Protein AF-A0A1F4SHH1-F1 (afdb_monomer_lite)

Secondary structure (DSSP, 8-state):
----S--GGGSPB-TTS-B-TTS-HHHHHHHH-GGG-SEETTTS-HHHHHHSTT--HHHHHHHHHHHHHS----HHHHHHTT--HHHHGGGEEETTEEPS--HHHHHHHHHHHHHHHHTTTTTSSSSTT--

InterPro domains:
  IPR010994 RuvA domain 2-like [SSF47781] (20-94)
  IPR051675 Endonuclease/exonuclease/phosphatase family domain-containing protein 1 [PTHR21180] (22-95)
  IPR060575 SAM-like, helix-hairpin-helix tandem [PF12836] (40-81)

Sequence (131 aa):
MRFYNFNLSEIMLDDEGNLILNIDPKLAFALKNKERFPLEINKASYDDLLKIPGIGVTSARRIYRVRKEYKLKDIKELKNLGVVTKRAAPFITIAGKLGARSQKFLTAQQLELFQTQSSGLARNQIELLNA

Structure (mmCIF, N/CA/C/O backbone):
data_AF-A0A1F4SHH1-F1
#
_entry.id   AF-A0A1F4SHH1-F1
#
loop_
_atom_site.group_PDB
_atom_site.id
_atom_site.type_symbol
_atom_site.label_atom_id
_atom_site.label_alt_id
_atom_site.label_comp_id
_atom_site.label_asym_id
_atom_site.label_entity_id
_atom_site.label_seq_id
_atom_site.pdbx_PDB_ins_code
_atom_site.Cartn_x
_atom_site.Cartn_y
_atom_site.Cartn_z
_atom_site.occupancy
_atom_site.B_iso_or_equiv
_atom_site.auth_seq_id
_atom_site.auth_comp_id
_atom_site.auth_asym_id
_atom_site.auth_atom_id
_atom_site.pdbx_PDB_model_num
ATOM 1 N N . MET A 1 1 ? 2.404 -21.779 -11.862 1.00 37.88 1 MET A N 1
ATOM 2 C CA . MET A 1 1 ? 2.314 -20.402 -12.406 1.00 37.88 1 MET A CA 1
ATOM 3 C C . MET A 1 1 ? 1.608 -19.504 -11.397 1.00 37.88 1 MET A C 1
ATOM 5 O O . MET A 1 1 ? 0.573 -19.908 -10.883 1.00 37.88 1 MET A O 1
ATOM 9 N N . ARG A 1 2 ? 2.165 -18.338 -11.033 1.00 43.44 2 ARG A N 1
ATOM 10 C CA . ARG A 1 2 ? 1.508 -17.416 -10.085 1.00 43.44 2 ARG A CA 1
ATOM 11 C C . ARG A 1 2 ? 0.502 -16.539 -10.830 1.00 43.44 2 ARG A C 1
ATOM 13 O O . ARG A 1 2 ? 0.871 -15.535 -11.423 1.00 43.44 2 ARG A O 1
ATOM 20 N N . PHE A 1 3 ? -0.759 -16.955 -10.763 1.00 44.62 3 PHE A N 1
ATOM 21 C CA . PHE A 1 3 ? -1.928 -16.199 -11.195 1.00 44.62 3 PHE A CA 1
ATOM 22 C C . PHE A 1 3 ? -2.151 -15.010 -10.254 1.00 44.62 3 PHE A C 1
ATOM 24 O O . PHE A 1 3 ? -2.622 -15.150 -9.125 1.00 44.62 3 PHE A O 1
ATOM 31 N N . TYR A 1 4 ? -1.767 -13.826 -10.716 1.00 54.28 4 TYR A N 1
ATOM 32 C CA . TYR A 1 4 ? -2.310 -12.570 -10.223 1.00 54.28 4 TYR A CA 1
ATOM 33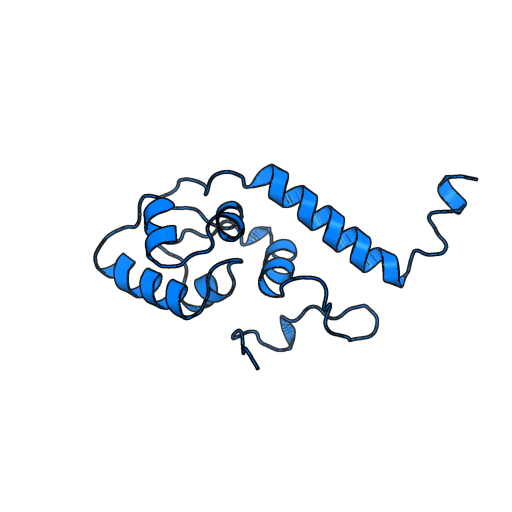 C C . TYR A 1 4 ? -3.621 -12.371 -10.974 1.00 54.28 4 TYR A C 1
ATOM 35 O O . TYR A 1 4 ? -3.612 -12.492 -12.188 1.00 54.28 4 TYR A O 1
ATOM 43 N N . ASN A 1 5 ? -4.720 -12.131 -10.269 1.00 52.41 5 ASN A N 1
ATOM 44 C CA . ASN A 1 5 ? -6.104 -12.086 -10.760 1.00 52.41 5 ASN A CA 1
ATOM 45 C C . ASN A 1 5 ? -6.402 -10.941 -11.772 1.00 52.41 5 ASN A C 1
ATOM 47 O O . ASN A 1 5 ? -7.426 -10.272 -11.656 1.00 52.41 5 ASN A O 1
ATOM 51 N N . PHE A 1 6 ? -5.482 -10.672 -12.699 1.00 52.50 6 PHE A N 1
ATOM 52 C CA . PHE A 1 6 ? -5.588 -9.729 -13.803 1.00 52.50 6 PHE A CA 1
ATOM 53 C C . PHE A 1 6 ? -6.378 -10.360 -14.940 1.00 52.50 6 PHE A C 1
ATOM 55 O O . PHE A 1 6 ? -6.165 -11.525 -15.282 1.00 52.50 6 PHE A O 1
ATOM 62 N N . ASN A 1 7 ? -7.262 -9.574 -15.547 1.00 49.75 7 ASN A N 1
ATOM 63 C CA . ASN A 1 7 ? -7.790 -9.932 -16.858 1.00 49.75 7 ASN A CA 1
ATOM 64 C C . ASN A 1 7 ? -6.673 -9.807 -17.907 1.00 49.75 7 ASN A C 1
ATOM 66 O O . ASN A 1 7 ? -5.793 -8.960 -17.770 1.00 49.75 7 ASN A O 1
ATOM 70 N N . LEU A 1 8 ? -6.712 -10.622 -18.968 1.00 49.69 8 LEU A N 1
ATOM 71 C CA . LEU A 1 8 ? -5.720 -10.591 -20.058 1.00 49.69 8 LEU A CA 1
ATOM 72 C C . LEU A 1 8 ? -5.597 -9.185 -20.686 1.00 49.69 8 LEU A C 1
ATOM 74 O O . LEU A 1 8 ? -4.520 -8.779 -21.101 1.00 49.69 8 LEU A O 1
ATOM 78 N N . SER A 1 9 ? -6.686 -8.415 -20.666 1.00 51.69 9 SER A N 1
ATOM 79 C CA . SER A 1 9 ? -6.777 -7.020 -21.114 1.00 51.69 9 SER A CA 1
ATOM 80 C C . SER A 1 9 ? -6.095 -5.992 -20.197 1.00 51.69 9 SER A C 1
ATOM 82 O O . SER A 1 9 ? -5.918 -4.843 -20.594 1.00 51.69 9 SER A O 1
ATOM 84 N N . GLU A 1 10 ? -5.706 -6.372 -18.978 1.00 52.97 10 GLU A N 1
ATOM 85 C CA . GLU A 1 10 ? -4.947 -5.523 -18.045 1.00 52.97 10 GLU A CA 1
ATOM 86 C C . GLU A 1 10 ? -3.433 -5.788 -18.114 1.00 52.97 10 GLU A C 1
ATOM 88 O O . GLU A 1 10 ? -2.648 -5.085 -17.473 1.00 52.97 10 GLU A O 1
ATOM 93 N N . ILE A 1 11 ? -3.017 -6.801 -18.878 1.00 59.66 11 ILE A N 1
ATOM 94 C CA . ILE A 1 11 ? -1.616 -7.156 -19.073 1.00 59.66 11 ILE A CA 1
ATOM 95 C C . ILE A 1 11 ? -1.019 -6.198 -20.102 1.00 59.66 11 ILE A C 1
ATOM 97 O O . ILE A 1 11 ? -1.552 -6.031 -21.197 1.00 59.66 11 ILE A O 1
ATOM 101 N N . MET A 1 12 ? 0.091 -5.554 -19.745 1.00 54.72 12 MET A N 1
ATOM 102 C CA . MET A 1 12 ? 0.851 -4.773 -20.712 1.00 54.72 12 MET A CA 1
ATOM 103 C C . MET A 1 12 ? 1.586 -5.710 -21.660 1.00 54.72 12 MET A C 1
ATOM 105 O O . MET A 1 12 ? 2.432 -6.500 -21.229 1.00 54.72 12 MET A O 1
ATOM 109 N N . LEU A 1 13 ? 1.232 -5.591 -22.932 1.00 60.47 13 LEU A N 1
ATOM 110 C CA . LEU A 1 13 ? 1.964 -6.170 -24.039 1.00 60.47 13 LEU A CA 1
ATOM 111 C C . LEU A 1 13 ? 2.891 -5.092 -24.614 1.00 60.47 13 LEU A C 1
ATOM 113 O O . LEU A 1 13 ? 2.553 -3.906 -24.550 1.00 60.47 13 LEU A O 1
ATOM 117 N N . ASP A 1 14 ? 4.063 -5.481 -25.099 1.00 59.78 14 ASP A N 1
ATOM 118 C CA . ASP A 1 14 ? 4.882 -4.609 -25.939 1.00 59.78 14 ASP A CA 1
ATOM 119 C C . ASP A 1 14 ? 4.233 -4.412 -27.322 1.00 59.78 14 ASP A C 1
ATOM 121 O O . ASP A 1 14 ? 3.170 -4.971 -27.617 1.00 59.78 14 ASP A O 1
ATOM 125 N N . ASP A 1 15 ? 4.867 -3.603 -28.169 1.00 54.75 15 ASP A N 1
ATOM 126 C CA . ASP A 1 15 ? 4.388 -3.304 -29.525 1.00 54.75 15 ASP A CA 1
ATOM 127 C C . ASP A 1 15 ? 4.309 -4.562 -30.422 1.00 54.75 15 ASP A C 1
ATOM 129 O O . ASP A 1 15 ? 3.655 -4.546 -31.464 1.00 54.75 15 ASP A O 1
ATOM 133 N N . GLU A 1 16 ? 4.927 -5.668 -29.995 1.00 53.56 16 GLU A N 1
ATOM 134 C CA . GLU A 1 16 ? 4.938 -6.974 -30.660 1.00 53.56 16 GLU A CA 1
ATOM 135 C C . GLU A 1 16 ? 3.912 -7.957 -30.059 1.00 53.56 16 GLU A C 1
ATOM 137 O O . GLU A 1 16 ? 3.778 -9.089 -30.527 1.00 53.56 16 GLU A O 1
ATOM 142 N N . GLY A 1 17 ? 3.147 -7.541 -29.045 1.00 56.12 17 GLY A N 1
ATOM 143 C CA . GLY A 1 17 ? 2.137 -8.378 -28.400 1.00 56.12 17 GLY A CA 1
ATOM 144 C C . GLY A 1 17 ? 2.691 -9.343 -27.344 1.00 56.12 17 GLY A C 1
ATOM 145 O O . GLY A 1 17 ? 1.957 -10.225 -26.891 1.00 56.12 17 GLY A O 1
ATOM 146 N N . ASN A 1 18 ? 3.948 -9.194 -26.918 1.00 55.56 18 ASN A N 1
ATOM 147 C CA . ASN A 1 18 ? 4.566 -10.019 -25.882 1.00 55.56 18 ASN A CA 1
ATOM 148 C C . ASN A 1 18 ? 4.385 -9.407 -24.491 1.00 55.56 18 ASN A C 1
ATOM 150 O O . ASN A 1 18 ? 4.368 -8.193 -24.313 1.00 55.56 18 ASN A O 1
ATOM 154 N N . LEU A 1 19 ? 4.312 -10.254 -23.460 1.00 57.31 19 LEU A N 1
ATOM 155 C CA . LEU A 1 19 ? 4.367 -9.785 -22.074 1.00 57.31 19 LEU A CA 1
ATOM 156 C C . LEU A 1 19 ? 5.672 -9.015 -21.831 1.00 57.31 19 LEU A C 1
ATOM 158 O O . LEU A 1 19 ? 6.753 -9.572 -22.017 1.00 57.31 19 LEU A O 1
ATOM 162 N N . ILE A 1 20 ? 5.577 -7.784 -21.314 1.00 58.28 20 ILE A N 1
ATOM 163 C CA . ILE A 1 20 ? 6.750 -7.017 -20.872 1.00 58.28 20 ILE A CA 1
ATOM 164 C C . ILE A 1 20 ? 7.352 -7.718 -19.643 1.00 58.28 20 ILE A C 1
ATOM 166 O O . ILE A 1 20 ? 6.987 -7.453 -18.498 1.00 58.28 20 ILE A O 1
ATOM 170 N N . LEU A 1 21 ? 8.273 -8.653 -19.883 1.00 53.88 21 LEU A N 1
ATOM 171 C CA . LEU A 1 21 ? 8.865 -9.543 -18.875 1.00 53.88 21 LEU A CA 1
ATOM 172 C C . LEU A 1 21 ? 9.680 -8.803 -17.802 1.00 53.88 21 LEU A C 1
ATOM 174 O O . LEU A 1 21 ? 9.923 -9.357 -16.730 1.00 53.88 21 LEU A O 1
ATOM 178 N N . ASN A 1 22 ? 10.102 -7.566 -18.075 1.00 58.38 22 ASN A N 1
ATOM 179 C CA . ASN A 1 22 ? 11.049 -6.839 -17.230 1.00 58.38 22 ASN A CA 1
ATOM 180 C C . ASN A 1 22 ? 10.389 -5.973 -16.139 1.00 58.38 22 ASN A C 1
ATOM 182 O O . ASN A 1 22 ? 11.074 -5.451 -15.261 1.00 58.38 22 ASN A O 1
ATOM 186 N N . ILE A 1 23 ? 9.060 -5.814 -16.161 1.00 63.06 23 ILE A N 1
ATOM 187 C CA . ILE A 1 23 ? 8.327 -5.003 -15.181 1.00 63.06 23 ILE A CA 1
ATOM 188 C C . ILE A 1 23 ? 7.223 -5.828 -14.525 1.00 63.06 23 ILE A C 1
ATOM 190 O O . ILE A 1 23 ? 6.470 -6.554 -15.166 1.00 63.06 23 ILE A O 1
ATOM 194 N N . ASP A 1 24 ? 7.107 -5.697 -13.202 1.00 73.44 24 ASP A N 1
ATOM 195 C CA . ASP A 1 24 ? 6.026 -6.328 -12.452 1.00 73.44 24 ASP A CA 1
ATOM 196 C C . ASP A 1 24 ? 4.657 -5.836 -12.966 1.00 73.44 24 ASP A C 1
ATOM 198 O O . ASP A 1 24 ? 4.426 -4.626 -13.019 1.00 73.44 24 ASP A O 1
ATOM 202 N N . PRO A 1 25 ? 3.713 -6.733 -13.297 1.00 76.44 25 PRO A N 1
ATOM 203 C CA . PRO A 1 25 ? 2.459 -6.349 -13.948 1.00 76.44 25 PRO A CA 1
ATOM 204 C C . PRO A 1 25 ? 1.586 -5.426 -13.085 1.00 76.44 25 PRO A C 1
ATOM 206 O O . PRO A 1 25 ? 0.879 -4.573 -13.616 1.00 76.44 25 PRO A O 1
ATOM 209 N N . LYS A 1 26 ? 1.669 -5.520 -11.748 1.00 83.06 26 LYS A N 1
ATOM 210 C CA . LYS A 1 26 ? 0.965 -4.589 -10.847 1.00 83.06 26 LYS A CA 1
ATOM 211 C C . LYS A 1 26 ? 1.588 -3.210 -10.899 1.00 83.06 26 LYS A C 1
ATOM 213 O O . LYS A 1 26 ? 0.879 -2.212 -10.819 1.00 83.06 26 LYS A O 1
ATOM 218 N N . LEU A 1 27 ? 2.913 -3.156 -11.007 1.00 82.19 27 LEU A N 1
ATOM 219 C CA . LEU A 1 27 ? 3.623 -1.899 -11.149 1.00 82.19 27 LEU A CA 1
ATOM 220 C C . LEU A 1 27 ? 3.274 -1.224 -12.477 1.00 82.19 27 LEU A C 1
ATOM 222 O O . LEU A 1 27 ? 2.863 -0.071 -12.458 1.00 82.19 27 LEU A O 1
ATOM 226 N N . ALA A 1 28 ? 3.353 -1.946 -13.594 1.00 80.06 28 ALA A N 1
ATOM 227 C CA . ALA A 1 28 ? 2.933 -1.449 -14.905 1.00 80.06 28 ALA A CA 1
ATOM 228 C C . ALA A 1 28 ? 1.496 -0.899 -14.876 1.00 80.06 28 ALA A C 1
ATOM 230 O O . ALA A 1 28 ? 1.250 0.241 -15.274 1.00 80.06 28 ALA A O 1
ATOM 231 N N . PHE A 1 29 ? 0.560 -1.672 -14.312 1.00 83.00 29 PHE A N 1
ATOM 232 C CA . PHE A 1 29 ? -0.820 -1.236 -14.116 1.00 83.00 29 PHE A CA 1
ATOM 233 C C . PHE A 1 29 ? -0.898 0.060 -13.297 1.00 83.00 29 PHE A C 1
ATOM 235 O O . PHE A 1 29 ? -1.574 1.009 -13.695 1.00 83.00 29 PHE A O 1
ATOM 242 N N . ALA A 1 30 ? -0.187 0.131 -12.172 1.00 84.94 30 ALA A N 1
ATOM 243 C CA . ALA A 1 30 ? -0.244 1.284 -11.288 1.00 84.94 30 ALA A CA 1
ATOM 244 C C . ALA A 1 30 ? 0.397 2.549 -11.879 1.00 84.94 30 ALA A C 1
ATOM 246 O O . ALA A 1 30 ? -0.065 3.656 -11.611 1.00 84.94 30 ALA A O 1
ATOM 247 N N . LEU A 1 31 ? 1.426 2.396 -12.716 1.00 81.69 31 LEU A N 1
ATOM 248 C CA . LEU A 1 31 ? 2.045 3.503 -13.445 1.00 81.69 31 LEU A CA 1
ATOM 249 C C . LEU A 1 31 ? 1.199 3.987 -14.627 1.00 81.69 31 LEU A C 1
ATOM 251 O O . LEU A 1 31 ? 1.291 5.165 -14.962 1.00 81.69 31 LEU A O 1
ATOM 255 N N . LYS A 1 32 ? 0.393 3.118 -15.252 1.00 80.31 32 LYS A N 1
ATOM 256 C CA . LYS A 1 32 ? -0.546 3.510 -16.318 1.00 80.31 32 LYS A CA 1
ATOM 257 C C . LYS A 1 32 ? -1.767 4.242 -15.764 1.00 80.31 32 LYS A C 1
ATOM 259 O O . LYS A 1 32 ? -2.222 5.193 -16.380 1.00 80.31 32 LYS A O 1
ATOM 264 N N . ASN A 1 33 ? -2.263 3.810 -14.605 1.00 83.44 33 ASN A N 1
ATOM 265 C CA . ASN A 1 33 ? -3.495 4.314 -13.991 1.00 83.44 33 ASN A CA 1
ATOM 266 C C . ASN A 1 33 ? -3.189 5.234 -12.795 1.00 83.44 33 ASN A C 1
ATOM 268 O O . ASN A 1 33 ? -3.700 5.018 -11.693 1.00 83.44 33 ASN A O 1
ATOM 272 N N . LYS A 1 34 ? -2.285 6.210 -12.959 1.00 80.44 34 LYS A N 1
ATOM 273 C CA . LYS A 1 34 ? -1.782 7.038 -11.840 1.00 80.44 34 LYS A CA 1
ATOM 274 C C . LYS A 1 34 ? -2.893 7.826 -11.157 1.00 80.44 34 LYS A C 1
ATOM 276 O O . LYS A 1 34 ? -2.825 8.034 -9.956 1.00 80.44 34 LYS A O 1
ATOM 281 N N . GLU A 1 35 ? -3.908 8.228 -11.911 1.00 83.94 35 GLU A N 1
ATOM 282 C CA . GLU A 1 35 ? -5.106 8.928 -11.446 1.00 83.94 35 GLU A CA 1
ATOM 283 C C . GLU A 1 35 ? -5.923 8.118 -10.432 1.00 83.94 35 GLU A C 1
ATOM 285 O O . GLU A 1 35 ? -6.656 8.691 -9.629 1.00 83.94 35 GLU A O 1
ATOM 290 N N . ARG A 1 36 ? -5.769 6.788 -10.429 1.00 86.50 36 ARG A N 1
ATOM 291 C CA . ARG A 1 36 ? -6.424 5.894 -9.468 1.00 86.50 36 ARG A CA 1
ATOM 292 C C . ARG A 1 36 ? -5.649 5.752 -8.157 1.00 86.50 36 ARG A C 1
ATOM 294 O O . ARG A 1 36 ? -6.198 5.245 -7.180 1.00 86.50 36 ARG A O 1
ATOM 301 N N . PHE A 1 37 ? -4.387 6.173 -8.122 1.00 86.44 37 PHE A N 1
ATOM 302 C CA . PHE A 1 37 ? -3.520 6.079 -6.951 1.00 86.44 37 PHE A CA 1
ATOM 303 C C . PHE A 1 37 ? -3.254 7.468 -6.347 1.00 86.44 37 PHE A C 1
ATOM 305 O O . PHE A 1 37 ? -3.234 8.467 -7.058 1.00 86.44 37 PHE A O 1
ATOM 312 N N . PRO A 1 38 ? -2.995 7.559 -5.032 1.00 91.50 38 PRO A N 1
ATOM 313 C CA . PRO A 1 38 ? -2.921 6.470 -4.061 1.00 91.50 38 PRO A CA 1
ATOM 314 C C . PRO A 1 38 ? -4.303 5.984 -3.593 1.00 91.50 38 PRO A C 1
ATOM 316 O O . PRO A 1 38 ? -5.257 6.751 -3.515 1.00 91.50 38 PRO A O 1
ATOM 319 N N . LEU A 1 39 ? -4.396 4.708 -3.216 1.00 93.31 39 LEU A N 1
ATOM 320 C CA . LEU A 1 39 ? -5.620 4.116 -2.670 1.00 93.31 39 LEU A CA 1
ATOM 321 C C . LEU A 1 39 ? -5.588 4.055 -1.140 1.00 93.31 39 LEU A C 1
ATOM 323 O O . LEU A 1 39 ? -4.602 3.622 -0.542 1.00 93.31 39 LEU A O 1
ATOM 327 N N . GLU A 1 40 ? -6.695 4.416 -0.492 1.00 95.19 40 GLU A N 1
ATOM 328 C CA . GLU A 1 40 ? -6.816 4.301 0.965 1.00 95.19 40 GLU A CA 1
ATOM 329 C C . GLU A 1 40 ? -7.003 2.842 1.390 1.00 95.19 40 GLU A C 1
ATOM 331 O O . GLU A 1 40 ? -8.033 2.222 1.112 1.00 95.19 40 GLU A O 1
ATOM 336 N N . ILE A 1 41 ? -6.029 2.305 2.131 1.00 96.00 41 ILE A N 1
ATOM 337 C CA . ILE A 1 41 ? -5.951 0.879 2.475 1.00 96.00 41 ILE A CA 1
ATOM 338 C C . ILE A 1 41 ? -7.163 0.390 3.279 1.00 96.00 41 ILE A C 1
ATOM 340 O O . ILE A 1 41 ? -7.622 -0.746 3.127 1.00 96.00 41 ILE A O 1
ATOM 344 N N . ASN A 1 42 ? -7.728 1.266 4.111 1.00 96.19 42 ASN A N 1
ATOM 345 C CA . ASN A 1 42 ? -8.890 0.943 4.929 1.00 96.19 42 ASN A CA 1
ATOM 346 C C . ASN A 1 42 ? -10.205 0.935 4.129 1.00 96.19 42 ASN A C 1
ATOM 348 O O . ASN A 1 42 ? -11.202 0.423 4.630 1.00 96.19 42 ASN A O 1
ATOM 352 N N . LYS A 1 43 ? -10.217 1.477 2.902 1.00 95.44 43 LYS A N 1
ATOM 353 C CA . LYS A 1 43 ? -11.417 1.615 2.058 1.00 95.44 43 LYS A CA 1
ATOM 354 C C . LYS A 1 43 ? -11.365 0.795 0.765 1.00 95.44 43 LYS A C 1
ATOM 356 O O . LYS A 1 43 ? -12.410 0.359 0.302 1.00 95.44 43 LYS A O 1
ATOM 361 N N . ALA A 1 44 ? -10.176 0.556 0.207 1.00 95.31 44 ALA A N 1
ATOM 362 C CA . ALA A 1 44 ? -9.973 -0.134 -1.073 1.00 95.31 44 ALA A CA 1
ATOM 363 C C . ALA A 1 44 ? -10.689 -1.496 -1.132 1.00 95.31 44 ALA A C 1
ATOM 365 O O . ALA A 1 44 ? -10.680 -2.225 -0.147 1.00 95.31 44 ALA A O 1
ATOM 366 N N . SER A 1 45 ? -11.301 -1.898 -2.243 1.00 95.56 45 SER A N 1
ATOM 367 C CA . SER A 1 45 ? -11.896 -3.244 -2.329 1.00 95.56 45 SER A CA 1
ATOM 368 C C . SER A 1 45 ? -10.827 -4.352 -2.241 1.00 95.56 45 SER A C 1
ATOM 370 O O . SER A 1 45 ? -9.627 -4.085 -2.317 1.00 95.56 45 SER A O 1
ATOM 372 N N . TYR A 1 46 ? -11.233 -5.615 -2.069 1.00 94.38 46 TYR A N 1
ATOM 373 C CA . TYR A 1 46 ? -10.276 -6.731 -2.111 1.00 94.38 46 TYR A CA 1
ATOM 374 C C . TYR A 1 46 ? -9.536 -6.790 -3.459 1.00 94.38 46 TYR A C 1
ATOM 376 O O . TYR A 1 46 ? -8.317 -6.963 -3.484 1.00 94.38 46 TYR A O 1
ATOM 384 N N . ASP A 1 47 ? -10.251 -6.558 -4.560 1.00 92.88 47 ASP A N 1
ATOM 385 C CA . ASP A 1 47 ? -9.681 -6.562 -5.909 1.00 92.88 47 ASP A CA 1
ATOM 386 C C . ASP A 1 47 ? -8.758 -5.373 -6.164 1.00 92.88 47 ASP A C 1
ATOM 388 O O . ASP A 1 47 ? -7.758 -5.514 -6.868 1.00 92.88 47 ASP A O 1
ATOM 392 N N . ASP A 1 48 ? -9.045 -4.215 -5.566 1.00 93.75 48 ASP A N 1
ATOM 393 C CA . ASP A 1 48 ? -8.127 -3.076 -5.587 1.00 93.75 48 ASP A CA 1
ATOM 394 C C . ASP A 1 48 ? -6.828 -3.409 -4.850 1.00 93.75 48 ASP A C 1
ATOM 396 O O . ASP A 1 48 ? -5.740 -3.168 -5.370 1.00 93.75 48 ASP A O 1
ATOM 400 N N . LEU A 1 49 ? -6.922 -4.027 -3.664 1.00 94.62 49 LEU A N 1
ATOM 401 C CA . LEU A 1 49 ? -5.747 -4.428 -2.885 1.00 94.62 49 LEU A CA 1
ATOM 402 C C . LEU A 1 49 ? -4.833 -5.374 -3.672 1.00 94.62 49 LEU A C 1
ATOM 404 O O . LEU A 1 49 ? -3.612 -5.293 -3.552 1.00 94.62 49 LEU A O 1
ATOM 408 N N . LEU A 1 50 ? -5.403 -6.252 -4.501 1.00 91.88 50 LEU A N 1
ATOM 409 C CA . LEU A 1 50 ? -4.633 -7.151 -5.359 1.00 91.88 50 LEU A CA 1
ATOM 410 C C . LEU A 1 50 ? -3.888 -6.430 -6.488 1.00 91.88 50 LEU A C 1
ATOM 412 O O . LEU A 1 50 ? -2.877 -6.964 -6.948 1.00 91.88 50 LEU A O 1
ATOM 416 N N . LYS A 1 51 ? -4.335 -5.246 -6.912 1.00 91.06 51 LYS A N 1
ATOM 417 C CA . LYS A 1 51 ? -3.691 -4.450 -7.969 1.00 91.06 51 LYS A CA 1
ATOM 418 C C . LYS A 1 51 ? -2.559 -3.563 -7.445 1.00 91.06 51 LYS A C 1
ATOM 420 O O . LYS A 1 51 ? -1.745 -3.094 -8.230 1.00 91.06 51 LYS A O 1
ATOM 425 N N . ILE A 1 52 ? -2.459 -3.366 -6.129 1.00 91.62 52 ILE A N 1
ATOM 426 C CA . ILE A 1 52 ? -1.413 -2.538 -5.517 1.00 91.62 52 ILE A CA 1
ATOM 427 C C . ILE A 1 52 ? -0.058 -3.276 -5.549 1.00 91.62 52 ILE A C 1
ATOM 429 O O . ILE A 1 52 ? 0.054 -4.394 -5.021 1.00 91.62 52 ILE A O 1
ATOM 433 N N . PRO A 1 53 ? 1.012 -2.666 -6.098 1.00 90.62 53 PRO A N 1
ATOM 434 C CA . PRO A 1 53 ? 2.360 -3.227 -6.047 1.00 90.62 53 PRO A CA 1
ATOM 435 C C . PRO A 1 53 ? 2.806 -3.539 -4.615 1.00 90.62 53 PRO A C 1
ATOM 437 O O . PRO A 1 53 ? 2.668 -2.729 -3.707 1.00 90.62 53 PRO A O 1
ATOM 440 N N . GLY A 1 54 ? 3.366 -4.730 -4.390 1.00 91.50 54 GLY A N 1
ATOM 441 C CA . GLY A 1 54 ? 3.811 -5.154 -3.055 1.00 91.50 54 GLY A CA 1
ATOM 442 C C . GLY A 1 54 ? 2.718 -5.708 -2.131 1.00 91.50 54 GLY A C 1
ATOM 443 O O . GLY A 1 54 ? 3.045 -6.161 -1.032 1.00 91.50 54 GLY A O 1
ATOM 444 N N . ILE A 1 55 ? 1.453 -5.745 -2.567 1.00 94.12 55 ILE A N 1
ATOM 445 C CA . ILE A 1 55 ? 0.368 -6.461 -1.883 1.00 94.12 55 ILE A CA 1
ATOM 446 C C . ILE A 1 55 ? 0.036 -7.736 -2.670 1.00 94.12 55 ILE A C 1
ATOM 448 O O . ILE A 1 55 ? -0.212 -7.717 -3.874 1.00 94.12 55 ILE A O 1
ATOM 452 N N . GL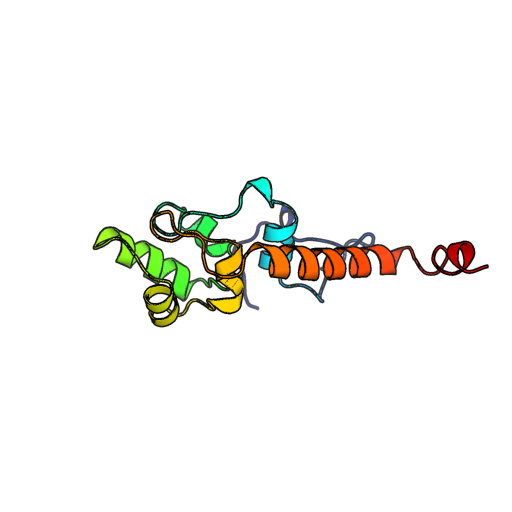Y A 1 56 ? 0.089 -8.883 -1.993 1.00 90.12 56 GLY A N 1
ATOM 453 C CA . GLY A 1 56 ? -0.209 -10.203 -2.554 1.00 90.12 56 GLY A CA 1
ATOM 454 C C . GLY A 1 56 ? -1.531 -10.753 -2.026 1.00 90.12 56 GLY A C 1
ATOM 455 O O . GLY A 1 56 ? -2.131 -10.170 -1.132 1.00 90.12 56 GLY A O 1
ATOM 456 N N . VAL A 1 57 ? -1.965 -11.913 -2.527 1.00 92.81 57 VAL A N 1
ATOM 457 C CA . VAL A 1 57 ? -3.240 -12.552 -2.135 1.00 92.81 57 VAL A CA 1
ATOM 458 C C . VAL A 1 57 ? -3.368 -12.699 -0.617 1.00 92.81 57 VAL A C 1
ATOM 460 O O . VAL A 1 57 ? -4.389 -12.331 -0.033 1.00 92.81 57 VAL A O 1
ATOM 463 N N . THR A 1 58 ? -2.309 -13.185 0.033 1.00 93.94 58 THR A N 1
ATOM 464 C CA . THR A 1 58 ? -2.277 -13.392 1.485 1.00 93.94 58 THR A CA 1
ATOM 465 C C . THR A 1 58 ? -2.375 -12.078 2.255 1.00 93.94 58 THR A C 1
ATOM 467 O O . THR A 1 58 ? -3.191 -11.973 3.170 1.00 93.94 58 THR A O 1
ATOM 470 N N . SER A 1 59 ? -1.580 -11.064 1.895 1.00 96.19 59 SER A N 1
ATOM 471 C CA . SER A 1 59 ? -1.600 -9.775 2.592 1.00 96.19 59 SER A CA 1
ATOM 472 C C . SER A 1 59 ? -2.875 -8.983 2.304 1.00 96.19 59 SER A C 1
ATOM 474 O O . SER A 1 59 ? -3.451 -8.443 3.242 1.00 96.19 59 SER A O 1
ATOM 476 N N . ALA A 1 60 ? -3.401 -9.014 1.075 1.00 96.69 60 ALA A N 1
ATOM 477 C CA . ALA A 1 60 ? -4.705 -8.445 0.729 1.00 96.69 60 ALA A CA 1
ATOM 478 C C . ALA A 1 60 ? -5.826 -9.049 1.585 1.00 96.69 60 ALA A C 1
ATOM 480 O O . ALA A 1 60 ? -6.633 -8.320 2.157 1.00 96.69 60 ALA A O 1
ATOM 481 N N . ARG A 1 61 ? -5.848 -10.381 1.742 1.00 96.75 61 ARG A N 1
ATOM 482 C CA . ARG A 1 61 ? -6.859 -11.067 2.562 1.00 96.75 61 ARG A CA 1
ATOM 483 C C . ARG A 1 61 ? -6.742 -10.682 4.034 1.00 96.75 61 ARG A C 1
ATOM 485 O O . ARG A 1 61 ? -7.754 -10.432 4.684 1.00 96.75 61 ARG A O 1
ATOM 492 N N . ARG A 1 62 ? -5.513 -10.608 4.554 1.00 97.44 62 ARG A N 1
ATOM 493 C CA . ARG A 1 62 ? -5.244 -10.178 5.933 1.00 97.44 62 ARG A CA 1
ATOM 494 C C . ARG A 1 62 ? -5.695 -8.740 6.174 1.00 97.44 62 ARG A C 1
ATOM 496 O O . ARG A 1 62 ? -6.427 -8.518 7.128 1.00 97.44 62 ARG A O 1
ATOM 503 N N . ILE A 1 63 ? -5.338 -7.803 5.293 1.00 97.44 63 ILE A N 1
ATOM 504 C CA . ILE A 1 63 ? -5.790 -6.403 5.351 1.00 97.44 63 ILE A CA 1
ATOM 505 C C . ILE A 1 63 ? -7.315 -6.334 5.339 1.00 97.44 63 ILE A C 1
ATOM 507 O O . ILE A 1 63 ? -7.909 -5.701 6.208 1.00 97.44 63 ILE A O 1
ATOM 511 N N . TYR A 1 64 ? -7.947 -7.007 4.373 1.00 95.69 64 TYR A N 1
ATOM 512 C CA . TYR A 1 64 ? -9.394 -6.980 4.196 1.00 95.69 64 TYR A CA 1
ATOM 513 C C . TYR A 1 64 ? -10.146 -7.508 5.422 1.00 95.69 64 TYR A C 1
ATOM 515 O O . TYR A 1 64 ? -11.212 -6.991 5.748 1.00 95.69 64 TYR A O 1
ATOM 523 N N . ARG A 1 65 ? -9.591 -8.513 6.110 1.00 96.38 65 ARG A N 1
ATOM 524 C CA . ARG A 1 65 ? -10.141 -9.034 7.366 1.00 96.38 65 ARG A CA 1
ATOM 525 C C . ARG A 1 65 ? -9.901 -8.074 8.529 1.00 96.38 65 ARG A C 1
ATOM 527 O O . ARG A 1 65 ? -10.855 -7.655 9.165 1.00 96.38 65 ARG A O 1
ATOM 534 N N . VAL A 1 66 ? -8.645 -7.702 8.769 1.00 96.38 66 VAL A N 1
ATOM 535 C CA . VAL A 1 66 ? -8.225 -6.905 9.934 1.00 96.38 66 VAL A CA 1
ATOM 536 C C . VAL A 1 66 ? -8.932 -5.554 9.991 1.00 96.38 66 VAL A C 1
ATOM 538 O O . VAL A 1 66 ? -9.402 -5.148 11.048 1.00 96.38 66 VAL A O 1
ATOM 541 N N . ARG A 1 67 ? -9.099 -4.887 8.845 1.00 94.38 67 ARG A N 1
ATOM 542 C CA . ARG A 1 67 ? -9.741 -3.567 8.800 1.00 94.38 67 ARG A CA 1
ATOM 543 C C . ARG A 1 67 ? -11.228 -3.558 9.174 1.00 94.38 67 ARG A C 1
ATOM 545 O O . ARG A 1 67 ? -11.793 -2.483 9.356 1.00 94.38 67 ARG A O 1
ATOM 552 N N . LYS A 1 68 ? -11.870 -4.733 9.222 1.00 92.25 68 LYS A N 1
ATOM 553 C CA . LYS A 1 68 ? -13.246 -4.882 9.721 1.00 92.25 68 LYS A CA 1
ATOM 554 C C . LYS A 1 68 ? -13.300 -4.814 11.244 1.00 92.25 68 LYS A C 1
ATOM 556 O O . LYS A 1 68 ? -14.328 -4.431 11.783 1.00 92.25 68 LYS A O 1
ATOM 561 N N . GLU A 1 69 ? -12.207 -5.175 11.911 1.00 95.62 69 GLU A N 1
ATOM 562 C CA . GLU A 1 69 ? -12.101 -5.154 13.369 1.00 95.62 69 GLU A CA 1
ATOM 563 C C . GLU A 1 69 ? -11.552 -3.816 13.866 1.00 95.62 69 GLU A C 1
ATOM 565 O O . GLU A 1 69 ? -12.078 -3.242 14.815 1.00 95.62 69 GLU A O 1
ATOM 570 N N . TYR A 1 70 ? -10.524 -3.274 13.206 1.00 94.88 70 TYR A N 1
ATOM 571 C CA . TYR A 1 70 ? -9.958 -1.975 13.563 1.00 94.88 70 TYR A CA 1
ATOM 572 C C . TYR A 1 70 ? -9.312 -1.269 12.368 1.00 94.88 70 TYR A C 1
ATOM 574 O O . TYR A 1 70 ? -8.833 -1.897 11.431 1.00 94.88 70 TYR A O 1
ATOM 582 N N . LYS A 1 71 ? -9.248 0.067 12.401 1.00 94.62 71 LYS A N 1
ATOM 583 C CA . LYS A 1 71 ? -8.574 0.840 11.345 1.00 94.62 71 LYS A CA 1
ATOM 584 C C . LYS A 1 71 ? -7.057 0.695 11.449 1.00 94.62 71 LYS A C 1
ATOM 586 O O . LYS A 1 71 ? -6.496 0.999 12.499 1.00 94.62 71 LYS A O 1
ATOM 591 N N . LEU A 1 72 ? -6.414 0.337 10.340 1.00 95.31 72 LEU A N 1
ATOM 592 C CA . LEU A 1 72 ? -4.959 0.355 10.184 1.00 95.31 72 LEU A CA 1
ATOM 593 C C . LEU A 1 72 ? -4.481 1.810 10.170 1.00 95.31 72 LEU A C 1
ATOM 595 O O . LEU A 1 72 ? -5.046 2.632 9.439 1.00 95.31 72 LEU A O 1
ATOM 599 N N . LYS A 1 73 ? -3.461 2.133 10.969 1.00 93.56 73 LYS A N 1
ATOM 600 C CA . LYS A 1 73 ? -2.991 3.512 11.189 1.00 93.56 73 LYS A CA 1
ATOM 601 C C . LYS A 1 73 ? -1.554 3.734 10.733 1.00 93.56 73 LYS A C 1
ATOM 603 O O . LYS A 1 73 ? -1.205 4.863 10.395 1.00 93.56 73 LYS A O 1
ATOM 608 N N . ASP A 1 74 ? -0.737 2.683 10.717 1.00 90.62 74 ASP A N 1
ATOM 609 C CA . ASP A 1 74 ? 0.690 2.770 10.413 1.00 90.62 74 ASP A CA 1
ATOM 610 C C . ASP A 1 74 ? 1.133 1.735 9.364 1.00 90.62 74 ASP A C 1
ATOM 612 O O . ASP A 1 74 ? 0.627 0.616 9.262 1.00 90.62 74 ASP A O 1
ATOM 616 N N . ILE A 1 75 ? 2.151 2.098 8.587 1.00 90.25 75 ILE A N 1
ATOM 617 C CA . ILE A 1 75 ? 2.786 1.227 7.602 1.00 90.25 75 ILE A CA 1
ATOM 618 C C . ILE A 1 75 ? 3.496 0.021 8.234 1.00 90.25 75 ILE A C 1
ATOM 620 O O . ILE A 1 75 ? 3.634 -1.021 7.590 1.00 90.25 75 ILE A O 1
ATOM 624 N N . LYS A 1 76 ? 3.923 0.120 9.499 1.00 92.25 76 LYS A N 1
ATOM 625 C CA . LYS A 1 76 ? 4.468 -1.007 10.272 1.00 92.25 76 LYS A CA 1
ATOM 626 C C . LYS A 1 76 ? 3.441 -2.125 10.437 1.00 92.25 76 LYS A C 1
ATOM 628 O O . LYS A 1 76 ? 3.798 -3.294 10.311 1.00 92.25 76 LYS A O 1
ATOM 633 N N . GLU A 1 77 ? 2.170 -1.781 10.635 1.00 94.56 77 GLU A N 1
ATOM 634 C CA . GLU A 1 77 ? 1.090 -2.768 10.717 1.00 94.56 77 GLU A CA 1
ATOM 635 C C . GLU A 1 77 ? 0.956 -3.517 9.389 1.00 94.56 77 GLU A C 1
ATOM 637 O O . GLU A 1 77 ? 0.910 -4.744 9.368 1.00 94.56 77 GLU A O 1
ATOM 642 N N . LEU A 1 78 ? 1.020 -2.802 8.261 1.00 94.12 78 LEU A N 1
ATOM 643 C CA . LEU A 1 78 ? 1.003 -3.425 6.935 1.00 94.12 78 LEU A CA 1
ATOM 644 C C . LEU A 1 78 ? 2.187 -4.373 6.722 1.00 94.12 78 LEU A C 1
ATOM 646 O O . LEU A 1 78 ? 2.012 -5.464 6.173 1.00 94.12 78 LEU A O 1
ATOM 650 N N . LYS A 1 79 ? 3.385 -3.995 7.186 1.00 94.62 79 LYS A N 1
ATOM 651 C CA . LYS A 1 79 ? 4.565 -4.870 7.145 1.00 94.62 79 LYS A CA 1
ATOM 652 C C . LYS A 1 79 ? 4.310 -6.174 7.908 1.00 94.62 79 LYS A C 1
ATOM 654 O O . LYS A 1 79 ? 4.580 -7.244 7.366 1.00 94.62 79 LYS A O 1
ATOM 659 N N . ASN A 1 80 ? 3.722 -6.098 9.103 1.00 95.75 80 ASN A N 1
ATOM 660 C CA . ASN A 1 80 ? 3.379 -7.274 9.914 1.00 95.75 80 ASN A CA 1
ATOM 661 C C . ASN A 1 80 ? 2.313 -8.160 9.246 1.00 95.75 80 ASN A C 1
ATOM 663 O O . ASN A 1 80 ? 2.328 -9.380 9.396 1.00 95.75 80 ASN A O 1
ATOM 667 N N . LEU A 1 81 ? 1.426 -7.575 8.436 1.00 95.94 81 LEU A N 1
ATOM 668 C CA . LEU A 1 81 ? 0.458 -8.324 7.629 1.00 95.94 81 LEU A CA 1
ATOM 669 C C . LEU A 1 81 ? 1.080 -8.982 6.381 1.00 95.94 81 LEU A C 1
ATOM 671 O O . LEU A 1 81 ? 0.410 -9.773 5.708 1.00 95.94 81 LEU A O 1
ATOM 675 N N . GLY A 1 82 ? 2.362 -8.730 6.095 1.00 93.75 82 GLY A N 1
ATOM 676 C CA . GLY A 1 82 ? 3.101 -9.300 4.965 1.00 93.75 82 GLY A CA 1
ATOM 677 C C . GLY A 1 82 ? 3.063 -8.441 3.699 1.00 93.75 82 GLY A C 1
ATOM 678 O O . GLY A 1 82 ? 3.217 -8.966 2.597 1.00 93.75 82 GLY A O 1
ATOM 679 N N . VAL A 1 83 ? 2.807 -7.137 3.824 1.00 95.12 83 VAL A N 1
ATOM 680 C CA . VAL A 1 83 ? 2.942 -6.186 2.711 1.00 95.12 83 VAL A CA 1
ATOM 681 C C . VAL A 1 83 ? 4.413 -5.852 2.487 1.00 95.12 83 VAL A C 1
ATOM 683 O O . VAL A 1 83 ? 5.142 -5.533 3.427 1.00 95.12 83 VAL A O 1
ATOM 686 N N . VAL A 1 84 ? 4.842 -5.836 1.224 1.00 93.12 84 VAL A N 1
ATOM 687 C CA . VAL A 1 84 ? 6.148 -5.290 0.833 1.00 93.12 84 VAL A CA 1
ATOM 688 C C . VAL A 1 84 ? 6.038 -3.767 0.796 1.00 93.12 84 VAL A C 1
ATOM 690 O O . VAL A 1 84 ? 5.815 -3.155 -0.249 1.00 93.12 84 VAL A O 1
ATOM 693 N N . THR A 1 85 ? 6.171 -3.139 1.962 1.00 90.25 85 THR A N 1
ATOM 694 C CA . THR A 1 85 ? 5.881 -1.710 2.158 1.00 90.25 85 THR A CA 1
ATOM 695 C C . THR A 1 85 ? 6.714 -0.788 1.275 1.00 90.25 85 THR A C 1
ATOM 697 O O . THR A 1 85 ? 6.179 0.198 0.789 1.00 90.25 85 THR A O 1
ATOM 700 N N . LYS A 1 86 ? 7.976 -1.132 0.971 1.00 86.31 86 LYS A N 1
ATOM 701 C CA . LYS A 1 86 ? 8.821 -0.360 0.036 1.00 86.31 86 LYS A CA 1
ATOM 702 C C . LYS A 1 86 ? 8.182 -0.217 -1.353 1.00 86.31 86 LYS A C 1
ATOM 704 O O . LYS A 1 86 ? 8.357 0.814 -1.986 1.00 86.31 86 LYS A O 1
ATOM 709 N N . ARG A 1 87 ? 7.458 -1.243 -1.812 1.00 87.25 87 ARG A N 1
ATOM 710 C CA . ARG A 1 87 ? 6.773 -1.252 -3.114 1.00 87.25 87 ARG A CA 1
ATOM 711 C C . ARG A 1 87 ? 5.366 -0.665 -3.031 1.00 87.25 87 ARG A C 1
ATOM 713 O O . ARG A 1 87 ? 4.948 -0.031 -3.984 1.00 87.25 87 ARG A O 1
ATOM 720 N N . ALA A 1 88 ? 4.666 -0.863 -1.913 1.00 90.88 88 ALA A N 1
ATOM 721 C CA . ALA A 1 88 ? 3.281 -0.419 -1.750 1.00 90.88 88 ALA A CA 1
ATOM 722 C C . ALA A 1 88 ? 3.147 1.055 -1.346 1.00 90.88 88 ALA A C 1
ATOM 724 O O . ALA A 1 88 ? 2.193 1.704 -1.760 1.00 90.88 88 ALA A O 1
ATOM 725 N N . ALA A 1 89 ? 4.092 1.590 -0.563 1.00 89.81 89 ALA A N 1
ATOM 726 C CA . ALA A 1 89 ? 4.028 2.941 0.005 1.00 89.81 89 ALA A CA 1
ATOM 727 C C . ALA A 1 89 ? 3.680 4.053 -1.006 1.00 89.81 89 ALA A C 1
ATOM 729 O O . ALA A 1 89 ? 2.834 4.878 -0.674 1.00 89.81 89 ALA A O 1
ATOM 730 N N . PRO A 1 90 ? 4.233 4.069 -2.236 1.00 89.06 90 PRO A N 1
ATOM 731 C CA . PRO A 1 90 ? 3.919 5.106 -3.218 1.00 89.06 90 PRO A CA 1
ATOM 732 C C . PRO A 1 90 ? 2.466 5.105 -3.705 1.00 89.06 90 PRO A C 1
ATOM 734 O O . PRO A 1 90 ? 1.993 6.120 -4.206 1.00 89.06 90 PRO A O 1
ATOM 737 N N . PHE A 1 91 ? 1.774 3.975 -3.563 1.00 90.94 91 PHE A N 1
ATOM 738 C CA . PHE A 1 91 ? 0.462 3.713 -4.147 1.00 90.94 91 PHE A CA 1
ATOM 739 C C . PHE A 1 91 ? -0.659 3.684 -3.103 1.00 90.94 91 PHE A C 1
ATOM 741 O O . PHE A 1 91 ? -1.805 3.412 -3.453 1.00 90.94 91 PHE A O 1
ATOM 748 N N . ILE A 1 92 ? -0.365 3.925 -1.822 1.00 92.94 92 ILE A N 1
ATOM 749 C CA . ILE A 1 92 ? -1.361 3.791 -0.752 1.00 92.94 92 ILE A CA 1
ATOM 750 C C . ILE A 1 92 ? -1.380 4.977 0.201 1.00 92.94 92 ILE A C 1
ATOM 752 O O . ILE A 1 92 ? -0.348 5.578 0.506 1.00 92.94 92 ILE A O 1
ATOM 756 N N . THR A 1 93 ? -2.561 5.240 0.749 1.00 93.94 93 THR A N 1
ATOM 757 C CA . THR A 1 93 ? -2.722 6.001 1.987 1.00 93.94 93 THR A CA 1
ATOM 758 C C . THR A 1 93 ? -3.176 5.086 3.118 1.00 93.94 93 THR A C 1
ATOM 760 O O . THR A 1 93 ? -3.789 4.036 2.901 1.00 93.94 93 THR A O 1
ATOM 763 N N . ILE A 1 94 ? -2.837 5.480 4.342 1.00 93.69 94 ILE A N 1
ATOM 764 C CA . ILE A 1 94 ? -3.199 4.794 5.577 1.00 93.69 94 ILE A CA 1
ATOM 765 C C . ILE A 1 94 ? -3.811 5.833 6.507 1.00 93.69 94 ILE A C 1
ATOM 767 O O . ILE A 1 94 ? -3.116 6.726 6.993 1.00 93.69 94 ILE A O 1
ATOM 771 N N . ALA A 1 95 ? -5.121 5.737 6.726 1.00 89.81 95 ALA A N 1
ATOM 772 C CA . ALA A 1 95 ? -5.875 6.683 7.545 1.00 89.81 95 ALA A CA 1
ATOM 773 C C . ALA A 1 95 ? -5.652 8.149 7.109 1.00 89.81 95 ALA A C 1
ATOM 775 O O . ALA A 1 95 ? -5.463 9.035 7.942 1.00 89.81 95 ALA A O 1
ATOM 776 N N . GLY A 1 96 ? -5.637 8.394 5.792 1.00 85.38 96 GLY A N 1
ATOM 777 C CA . GLY A 1 96 ? -5.414 9.722 5.208 1.00 85.38 96 GLY A CA 1
ATOM 778 C C . GLY A 1 96 ? -3.951 10.176 5.160 1.00 85.3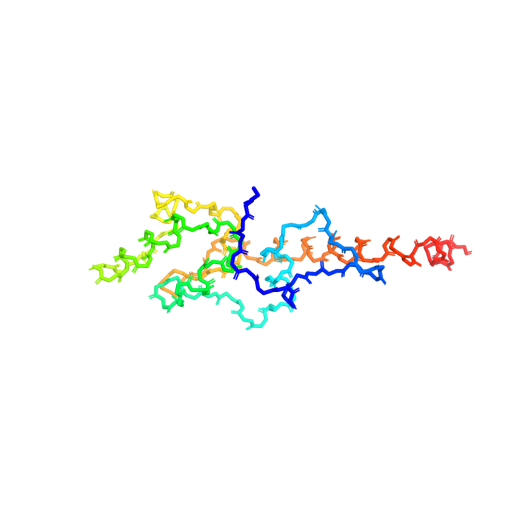8 96 GLY A C 1
ATOM 779 O O . GLY A 1 96 ? -3.673 11.257 4.650 1.00 85.38 96 GLY A O 1
ATOM 780 N N . LYS A 1 97 ? -3.000 9.367 5.646 1.00 84.94 97 LYS A N 1
ATOM 781 C CA . LYS A 1 97 ? -1.560 9.653 5.559 1.00 84.94 97 LYS A CA 1
ATOM 782 C C . LYS A 1 97 ? -0.941 8.906 4.388 1.00 84.94 97 LYS A C 1
ATOM 784 O O . LYS A 1 97 ? -1.155 7.706 4.237 1.00 84.94 97 LYS A O 1
ATOM 789 N N . LEU A 1 98 ? -0.153 9.597 3.572 1.00 78.62 98 LEU A N 1
ATOM 790 C CA . LEU A 1 98 ? 0.531 8.975 2.442 1.00 78.62 98 LEU A CA 1
ATOM 791 C C . LEU A 1 98 ? 1.604 7.996 2.932 1.00 78.62 98 LEU A C 1
ATOM 793 O O . LEU A 1 98 ? 2.368 8.315 3.848 1.00 78.62 98 LEU A O 1
ATOM 797 N N . GLY A 1 99 ? 1.679 6.815 2.314 1.00 67.38 99 GLY A N 1
ATOM 798 C CA . GLY A 1 99 ? 2.792 5.900 2.529 1.00 67.38 99 GLY A CA 1
ATOM 799 C C . GLY A 1 99 ? 4.094 6.613 2.167 1.00 67.38 99 GLY A C 1
ATOM 800 O O . GLY A 1 99 ? 4.280 7.061 1.038 1.00 67.38 99 GLY A O 1
ATOM 801 N N . ALA A 1 100 ? 4.980 6.800 3.143 1.00 61.69 100 ALA A N 1
ATOM 802 C CA . ALA A 1 100 ? 6.177 7.613 2.965 1.00 61.69 100 ALA A CA 1
ATOM 803 C C . ALA A 1 100 ? 6.986 7.183 1.715 1.00 61.69 100 ALA A C 1
ATOM 805 O O . ALA A 1 100 ? 7.294 5.999 1.571 1.00 61.69 100 ALA A O 1
ATOM 806 N N . ARG A 1 101 ? 7.390 8.165 0.881 1.00 61.38 101 ARG A N 1
ATOM 807 C CA . ARG A 1 101 ? 8.195 8.071 -0.375 1.00 61.38 101 ARG A CA 1
ATOM 808 C C . ARG A 1 101 ? 7.444 7.894 -1.709 1.00 61.38 101 ARG A C 1
ATOM 810 O O . ARG A 1 101 ? 7.905 7.157 -2.576 1.00 61.38 101 ARG A O 1
ATOM 817 N N . SER A 1 102 ? 6.349 8.609 -1.934 1.00 59.84 102 SER A N 1
ATOM 818 C CA . SER A 1 102 ? 5.587 8.515 -3.189 1.00 59.84 102 SER A CA 1
ATOM 819 C C . SER A 1 102 ? 6.258 9.178 -4.403 1.00 59.84 102 SER A C 1
ATOM 821 O O . SER A 1 102 ? 6.502 8.508 -5.401 1.00 59.84 102 SER A O 1
ATOM 823 N N . GLN A 1 103 ? 6.606 10.467 -4.340 1.00 56.12 103 GLN A N 1
ATOM 824 C CA . GLN A 1 103 ? 6.890 11.233 -5.566 1.00 56.12 103 GLN A CA 1
ATOM 825 C C . GLN A 1 103 ? 8.176 10.830 -6.305 1.00 56.12 103 GLN A C 1
ATOM 827 O O . GLN A 1 103 ? 8.105 10.533 -7.490 1.00 56.12 103 GLN A O 1
ATOM 832 N N . LYS A 1 104 ? 9.337 10.758 -5.632 1.00 60.09 104 LYS A N 1
ATOM 833 C CA . LYS A 1 104 ? 10.620 10.414 -6.294 1.00 60.09 104 LYS A CA 1
ATOM 834 C C . LYS A 1 104 ? 10.665 8.984 -6.850 1.00 60.09 104 LYS A C 1
ATOM 836 O O . LYS A 1 104 ? 11.333 8.735 -7.846 1.00 60.09 104 LYS A O 1
ATOM 841 N N . PHE A 1 105 ? 9.981 8.045 -6.196 1.00 67.56 105 PHE A N 1
ATOM 842 C CA . PHE A 1 105 ? 9.897 6.654 -6.652 1.00 67.56 105 PHE A CA 1
ATOM 843 C C . PHE A 1 105 ? 8.982 6.533 -7.880 1.00 67.56 105 PHE A C 1
ATOM 845 O O . PHE A 1 105 ? 9.332 5.850 -8.839 1.00 67.56 105 PHE A O 1
ATOM 852 N N . LEU A 1 106 ? 7.877 7.292 -7.848 1.00 65.38 106 LEU A N 1
ATOM 853 C CA . LEU A 1 106 ? 6.986 7.645 -8.956 1.00 65.38 106 LEU A CA 1
ATOM 854 C C . LEU A 1 106 ? 7.726 7.835 -10.279 1.00 65.38 106 LEU A C 1
ATOM 856 O O . LEU A 1 106 ? 7.572 7.089 -11.245 1.00 65.38 106 LEU A O 1
ATOM 860 N N . THR A 1 107 ? 8.537 8.885 -10.290 1.00 61.06 107 THR A N 1
ATOM 861 C CA . THR A 1 107 ? 9.214 9.394 -11.480 1.00 61.06 107 THR A CA 1
ATOM 862 C C . THR A 1 107 ? 10.313 8.467 -11.980 1.00 61.06 107 THR A C 1
ATOM 864 O O . THR A 1 107 ? 10.404 8.257 -13.185 1.00 61.06 107 THR A O 1
ATOM 867 N N . ALA A 1 108 ? 11.110 7.870 -11.088 1.00 65.88 108 ALA A N 1
ATOM 868 C CA . ALA A 1 108 ? 12.191 6.965 -11.487 1.00 65.88 108 ALA A CA 1
ATOM 869 C C . ALA A 1 108 ? 11.664 5.727 -12.233 1.00 65.88 108 ALA A C 1
ATOM 871 O O . ALA A 1 108 ? 12.155 5.396 -13.307 1.00 65.88 108 ALA A O 1
ATOM 872 N N . GLN A 1 109 ? 10.603 5.096 -11.721 1.00 67.56 109 GLN A N 1
ATOM 873 C CA . GLN A 1 109 ? 10.027 3.918 -12.377 1.00 67.56 109 GLN A CA 1
ATOM 874 C C . GLN A 1 109 ? 9.272 4.255 -13.664 1.00 67.56 109 GLN A C 1
ATOM 876 O O . GLN A 1 109 ? 9.185 3.428 -14.566 1.00 67.56 109 GLN A 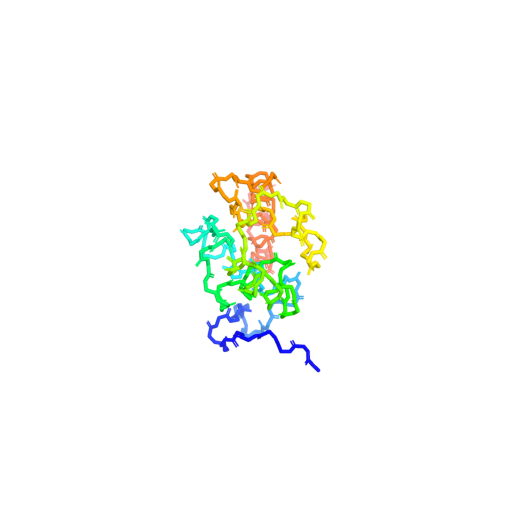O 1
ATOM 881 N N . GLN A 1 110 ? 8.724 5.467 -13.768 1.00 62.28 110 GLN A N 1
ATOM 882 C CA . GLN A 1 110 ? 8.125 5.940 -15.017 1.00 62.28 110 GLN A CA 1
ATOM 883 C C . GLN A 1 110 ? 9.186 6.128 -16.094 1.00 62.28 110 GLN A C 1
ATOM 885 O O . GLN A 1 110 ? 8.964 5.697 -17.218 1.00 62.28 110 GLN A O 1
ATOM 890 N N . LEU A 1 111 ? 10.334 6.720 -15.748 1.00 61.84 111 LEU A N 1
ATOM 891 C CA . LEU A 1 111 ? 11.472 6.860 -16.658 1.00 61.84 111 LEU A CA 1
ATOM 892 C C . LEU A 1 111 ? 11.964 5.493 -17.156 1.00 61.84 111 LEU A C 1
ATOM 894 O O . LEU A 1 111 ? 12.132 5.331 -18.359 1.00 61.84 111 LEU A O 1
ATOM 898 N N . GLU A 1 112 ? 12.107 4.500 -16.273 1.00 67.31 112 GLU A N 1
ATOM 899 C CA . GLU A 1 112 ? 12.480 3.126 -16.659 1.00 67.31 112 GLU A CA 1
ATOM 900 C C . GLU A 1 112 ? 11.445 2.471 -17.595 1.00 67.31 112 GLU A C 1
ATOM 902 O O . GLU A 1 112 ? 11.812 1.856 -18.599 1.00 67.31 112 GLU A O 1
ATOM 907 N N . LEU A 1 113 ? 10.146 2.627 -17.305 1.00 64.12 113 LEU A N 1
ATOM 908 C CA . LEU A 1 113 ? 9.069 2.107 -18.156 1.00 64.12 113 LEU A CA 1
ATOM 909 C C . LEU A 1 113 ? 9.092 2.760 -19.547 1.00 64.12 113 LEU A C 1
ATOM 911 O O . LEU A 1 113 ? 9.010 2.049 -20.545 1.00 64.12 113 LEU A O 1
ATOM 915 N N . PHE A 1 114 ? 9.248 4.086 -19.619 1.00 60.22 114 PHE A N 1
ATOM 916 C CA . PHE A 1 114 ? 9.364 4.807 -20.890 1.00 60.22 114 PHE A CA 1
ATOM 917 C C . PHE A 1 114 ? 10.605 4.383 -21.675 1.00 60.22 114 PHE A C 1
ATOM 919 O O . PHE A 1 114 ? 10.496 4.116 -22.862 1.00 60.22 114 PHE A O 1
ATOM 926 N N . GLN A 1 115 ? 11.767 4.252 -21.029 1.00 61.03 115 GLN A N 1
ATOM 927 C CA . GLN A 1 115 ? 12.994 3.787 -21.686 1.00 61.03 115 GLN A CA 1
ATOM 928 C C . GLN A 1 115 ? 12.848 2.366 -22.251 1.00 61.03 115 GLN A C 1
ATOM 930 O O . GLN A 1 115 ? 13.349 2.092 -23.338 1.00 61.03 115 GLN A O 1
ATOM 935 N N . THR A 1 116 ? 12.116 1.491 -21.553 1.00 59.56 116 THR A N 1
ATOM 936 C CA . THR A 1 116 ? 11.849 0.111 -21.994 1.00 59.56 116 THR A CA 1
ATOM 937 C C . THR A 1 116 ? 10.887 0.057 -23.188 1.00 59.56 116 THR A C 1
ATOM 939 O O . THR A 1 116 ? 11.084 -0.749 -24.094 1.00 59.56 116 THR A O 1
ATOM 942 N N . GLN A 1 117 ? 9.87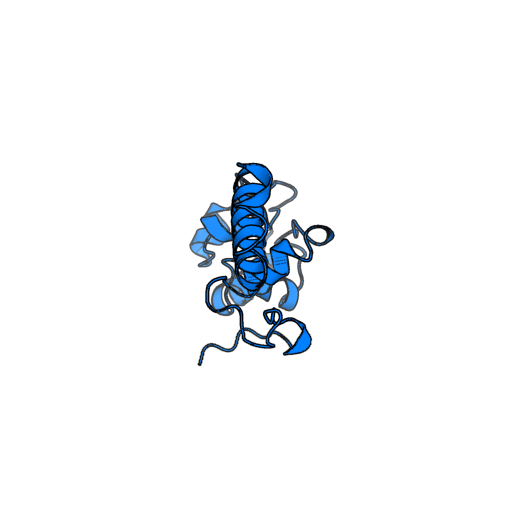2 0.929 -23.228 1.00 55.81 117 GLN A N 1
ATOM 943 C CA . GLN A 1 117 ? 8.981 1.063 -24.391 1.00 55.81 117 GLN A CA 1
ATOM 944 C C . GLN A 1 117 ? 9.718 1.678 -25.586 1.00 55.81 117 GLN A C 1
ATOM 946 O O . GLN A 1 117 ? 9.620 1.183 -26.705 1.00 55.81 117 GLN A O 1
ATOM 951 N N . SER A 1 118 ? 10.553 2.691 -25.342 1.00 52.62 118 SER A N 1
ATOM 952 C CA . SER A 1 118 ? 11.385 3.294 -26.378 1.00 52.62 118 SER A CA 1
ATOM 953 C C . SER A 1 118 ? 12.379 2.298 -26.971 1.00 52.62 118 SER A C 1
ATOM 955 O O . SER A 1 118 ? 12.649 2.385 -28.156 1.00 52.62 118 SER A O 1
ATOM 957 N N . SER A 1 119 ? 12.899 1.310 -26.235 1.00 49.59 119 SER A N 1
ATOM 958 C CA . SER A 1 119 ? 13.845 0.332 -26.804 1.00 49.59 119 SER A CA 1
ATOM 959 C C . SER A 1 119 ? 13.270 -0.603 -27.885 1.00 49.59 119 SER A C 1
ATOM 961 O O . SER A 1 119 ? 14.064 -1.228 -28.587 1.00 49.59 119 SER A O 1
ATOM 963 N N . GLY A 1 120 ? 11.945 -0.647 -28.084 1.00 48.31 120 GLY A N 1
ATOM 964 C CA . GLY A 1 120 ? 11.315 -1.290 -29.251 1.00 48.31 120 GLY A CA 1
ATOM 965 C C . GLY A 1 120 ? 11.367 -0.446 -30.537 1.00 48.31 120 GLY A C 1
ATOM 966 O O . GLY A 1 120 ? 11.325 -0.992 -31.635 1.00 48.31 120 GLY A O 1
ATOM 967 N N . LEU A 1 121 ? 11.545 0.879 -30.428 1.00 43.94 121 LEU A N 1
ATOM 968 C CA . LEU A 1 121 ? 11.553 1.823 -31.563 1.00 43.94 121 LEU A CA 1
ATOM 969 C C . LEU A 1 121 ? 12.762 2.785 -31.606 1.00 43.94 121 LEU A C 1
ATOM 971 O O . LEU A 1 121 ? 12.941 3.520 -32.575 1.00 43.94 121 LEU A O 1
ATOM 975 N N . ALA A 1 122 ? 13.640 2.786 -30.605 1.00 44.88 122 ALA A N 1
ATOM 976 C CA . ALA A 1 122 ? 14.653 3.825 -30.402 1.00 44.88 122 ALA A CA 1
ATOM 977 C C . ALA A 1 122 ? 16.086 3.311 -30.559 1.00 44.88 122 ALA A C 1
ATOM 979 O O . ALA A 1 122 ? 16.960 3.634 -29.757 1.00 44.88 122 ALA A O 1
ATOM 980 N N . ARG A 1 123 ? 16.359 2.559 -31.630 1.00 44.62 123 ARG A N 1
ATOM 981 C CA . ARG A 1 123 ? 17.734 2.502 -32.153 1.00 44.62 123 ARG A CA 1
ATOM 982 C C . ARG A 1 123 ? 18.068 3.686 -33.065 1.00 44.62 123 ARG A C 1
ATOM 984 O O . ARG A 1 123 ? 19.221 4.076 -33.102 1.00 44.62 123 ARG A O 1
ATOM 991 N N . ASN A 1 124 ? 17.080 4.338 -33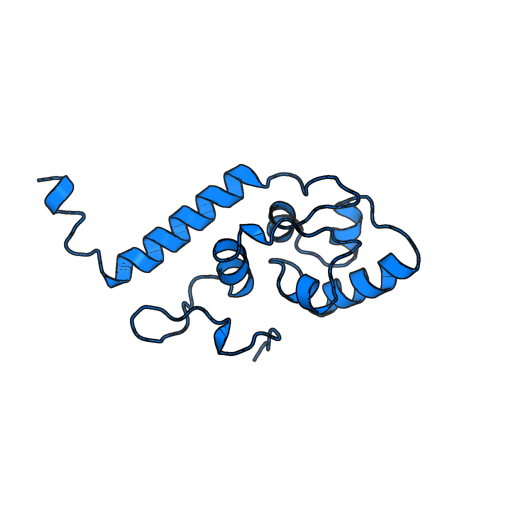.688 1.00 43.47 124 ASN A N 1
ATOM 992 C CA . ASN A 1 124 ? 17.354 5.349 -34.724 1.00 43.47 124 ASN A CA 1
ATOM 993 C C . ASN A 1 124 ? 17.185 6.822 -34.312 1.00 43.47 124 ASN A C 1
ATOM 995 O O . ASN A 1 124 ? 17.483 7.694 -35.118 1.00 43.47 124 ASN A O 1
ATOM 999 N N . GLN A 1 125 ? 16.716 7.145 -33.100 1.00 42.84 125 GLN A N 1
ATOM 1000 C CA . GLN A 1 125 ? 16.421 8.548 -32.741 1.00 42.84 125 GLN A CA 1
ATOM 1001 C C . GLN A 1 125 ? 17.414 9.183 -31.754 1.00 42.84 125 GLN A C 1
ATOM 1003 O O . GLN A 1 125 ? 17.497 10.404 -31.681 1.00 42.84 125 GLN A O 1
ATOM 1008 N N . ILE A 1 126 ? 18.215 8.381 -31.042 1.00 45.84 126 ILE A N 1
ATOM 1009 C CA . ILE A 1 126 ? 19.229 8.896 -30.101 1.00 45.84 126 ILE A CA 1
ATOM 1010 C C . ILE A 1 126 ? 20.526 9.315 -30.828 1.00 45.84 126 ILE A C 1
ATOM 1012 O O . ILE A 1 126 ? 21.239 10.185 -30.329 1.00 45.84 126 ILE A O 1
ATOM 1016 N N . GLU A 1 127 ? 20.796 8.796 -32.034 1.00 42.00 127 GLU A N 1
ATOM 1017 C CA . GLU A 1 127 ? 21.914 9.265 -32.876 1.00 42.00 127 GLU A CA 1
ATOM 1018 C C . GLU A 1 127 ? 21.636 10.620 -33.551 1.00 42.00 127 GLU A C 1
ATOM 1020 O O . GLU A 1 127 ? 22.558 11.405 -33.725 1.00 42.00 127 GLU A O 1
ATOM 1025 N N . LEU A 1 128 ? 20.376 10.961 -33.852 1.00 40.81 128 LEU A N 1
ATOM 1026 C CA . LEU A 1 128 ? 20.011 12.220 -34.530 1.00 40.81 128 LEU A CA 1
ATOM 1027 C C . LEU A 1 128 ? 19.901 13.445 -33.605 1.00 40.81 128 LEU A C 1
ATOM 1029 O O . LEU A 1 128 ? 19.732 14.559 -34.088 1.00 40.81 128 LEU A O 1
ATOM 1033 N N . LEU A 1 129 ? 19.973 13.257 -32.286 1.00 39.81 129 LEU A N 1
ATOM 1034 C CA . LEU A 1 129 ? 19.986 14.351 -31.303 1.00 39.81 129 LEU A CA 1
ATOM 1035 C C . LEU A 1 129 ? 21.387 14.629 -30.734 1.00 39.81 129 LEU A C 1
ATOM 1037 O O . LEU A 1 129 ? 21.545 15.564 -29.954 1.00 39.81 129 LEU A O 1
ATOM 1041 N N . ASN A 1 130 ? 22.388 13.833 -31.126 1.00 44.12 130 ASN A N 1
ATOM 1042 C CA . ASN A 1 130 ? 23.794 13.996 -30.741 1.00 44.12 130 ASN A CA 1
ATOM 1043 C C . ASN A 1 130 ? 24.749 14.061 -31.956 1.00 44.12 130 ASN A C 1
ATOM 1045 O O . ASN A 1 130 ? 25.959 13.918 -31.773 1.00 44.12 130 ASN A O 1
ATOM 1049 N N . ALA A 1 131 ? 24.219 14.265 -33.167 1.00 42.97 131 ALA A N 1
ATOM 1050 C CA . ALA A 1 131 ? 24.960 14.581 -34.391 1.00 42.97 131 ALA A CA 1
ATOM 1051 C C . ALA A 1 131 ? 24.605 16.004 -34.838 1.00 42.97 131 ALA A C 1
ATOM 1053 O O . ALA A 1 131 ? 25.524 16.719 -35.294 1.00 42.97 131 ALA A O 1
#

pLDDT: mean 75.28, std 19.26, range [37.88, 97.44]

Organism: NCBI:txid1802579

Foldseek 3Di:
DDDLPDDPVLFDAAPVRHGPPPDDSLVVSCLVPVVLFQAELLPADLNRQSSAWQRHNQLSVLSVVVSVVHFFADVVVSVVSRGPLVRRQLRYDGPNHGSPPNPVVSVVVNVVVVVSNCVVPPPPPVVVVVD

Radius of gyration: 16.99 Å; chains: 1; bounding box: 38×35×48 Å